Protein AF-A0A1G3LZS7-F1 (afdb_monomer_lite)

Radius of gyration: 13.91 Å; chains: 1; bounding box: 32×26×42 Å

Foldseek 3Di:
DVCVQAPQWFKKFKWFDDPNDIDTAIWTWGPPDPFKIKTFHPFFDRDDAQGKMKIKGWNCGPDPDDDPPDWIKIKIWIWGFHADDRGITMITTDDMDIDTDDDDD

pLDDT: mean 90.51, std 8.55, range [61.12, 98.19]

Sequence (105 aa):
MLSNFIPRHTYAIVSGYENEEIVSIVAGAFLFEPYKIVLYYPKVNPFKENQKITLHLDNRTGMETYDRDLKVYRASVKATIEENSLEKSIIKLEEYELVYIQMRL

Structure (mmCIF, N/CA/C/O backbone):
data_AF-A0A1G3LZS7-F1
#
_entry.id   AF-A0A1G3LZS7-F1
#
loop_
_atom_site.group_PDB
_atom_site.id
_atom_site.type_symbol
_atom_site.label_atom_id
_atom_site.label_alt_id
_atom_site.label_comp_id
_atom_site.label_asym_id
_atom_site.label_entity_id
_atom_site.label_seq_id
_atom_site.pdbx_PDB_ins_code
_atom_site.Cartn_x
_atom_site.Cartn_y
_atom_site.Cartn_z
_atom_site.occupancy
_atom_site.B_iso_or_equiv
_atom_site.auth_seq_id
_atom_site.auth_comp_id
_atom_site.auth_asym_id
_atom_site.auth_atom_id
_atom_site.pdbx_PDB_model_num
ATOM 1 N N . MET A 1 1 ? 12.230 -8.129 -1.333 1.00 83.31 1 MET A N 1
ATOM 2 C CA . MET A 1 1 ? 11.432 -7.058 -0.690 1.00 83.31 1 MET A CA 1
ATOM 3 C C . MET A 1 1 ? 10.588 -6.383 -1.761 1.00 83.31 1 MET A C 1
ATOM 5 O O . MET A 1 1 ? 11.002 -6.416 -2.915 1.00 83.31 1 MET A O 1
ATOM 9 N N . LEU A 1 2 ? 9.437 -5.794 -1.417 1.00 89.31 2 LEU A N 1
ATOM 10 C CA . LEU A 1 2 ? 8.531 -5.146 -2.383 1.00 89.31 2 LEU 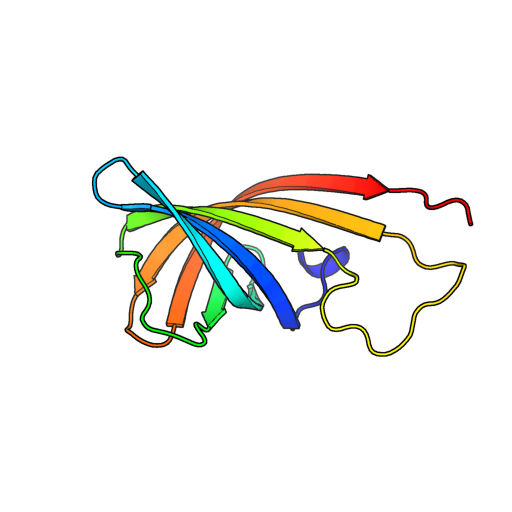A CA 1
ATOM 11 C C . LEU A 1 2 ? 9.245 -4.083 -3.245 1.00 89.31 2 LEU A C 1
ATOM 13 O O . LEU A 1 2 ? 9.014 -3.995 -4.449 1.00 89.31 2 LEU A O 1
ATOM 17 N N . SER A 1 3 ? 10.212 -3.379 -2.650 1.00 90.19 3 SER A N 1
ATOM 18 C CA . SER A 1 3 ? 11.084 -2.392 -3.303 1.00 90.19 3 SER A CA 1
ATOM 19 C C . SER A 1 3 ? 11.984 -2.942 -4.420 1.00 90.19 3 SER A C 1
ATOM 21 O O . SER A 1 3 ? 12.647 -2.169 -5.102 1.00 90.19 3 SER A O 1
ATOM 23 N N . ASN A 1 4 ? 12.067 -4.267 -4.590 1.00 91.38 4 ASN A N 1
ATOM 24 C CA . ASN A 1 4 ? 12.794 -4.885 -5.704 1.00 91.38 4 ASN A CA 1
ATOM 25 C C . ASN A 1 4 ? 11.982 -4.854 -7.007 1.00 91.38 4 ASN A C 1
ATOM 27 O O . ASN A 1 4 ? 12.543 -5.061 -8.079 1.00 91.38 4 ASN A O 1
ATOM 31 N N . PHE A 1 5 ? 10.667 -4.649 -6.904 1.00 91.31 5 PHE A N 1
ATOM 32 C CA . PHE A 1 5 ? 9.732 -4.699 -8.027 1.00 91.31 5 PHE A CA 1
ATOM 33 C C . PHE A 1 5 ? 8.990 -3.379 -8.209 1.00 91.31 5 PHE A C 1
ATOM 35 O O . PHE A 1 5 ? 8.705 -2.993 -9.338 1.00 91.31 5 PHE A O 1
ATOM 42 N N . ILE A 1 6 ? 8.699 -2.690 -7.104 1.00 92.88 6 ILE A N 1
ATOM 43 C CA . ILE A 1 6 ? 8.029 -1.393 -7.077 1.00 92.88 6 ILE A CA 1
ATOM 44 C C . ILE A 1 6 ? 9.053 -0.306 -6.702 1.00 92.88 6 ILE A C 1
ATOM 46 O O . ILE A 1 6 ? 9.797 -0.498 -5.736 1.00 92.88 6 ILE A O 1
ATOM 50 N N . PRO A 1 7 ? 9.108 0.832 -7.420 1.00 91.31 7 PRO A N 1
ATOM 51 C CA . PRO A 1 7 ? 9.971 1.954 -7.069 1.00 91.31 7 PRO A CA 1
ATOM 52 C C . PRO A 1 7 ? 9.724 2.451 -5.643 1.00 91.31 7 PRO A C 1
ATOM 54 O O . PRO A 1 7 ? 8.597 2.434 -5.150 1.00 91.31 7 PRO A O 1
ATOM 57 N N . ARG A 1 8 ? 10.782 2.934 -4.978 1.00 92.75 8 ARG A N 1
ATOM 58 C CA . ARG A 1 8 ? 10.668 3.422 -3.595 1.00 92.75 8 ARG A CA 1
ATOM 59 C C . ARG A 1 8 ? 9.704 4.591 -3.464 1.00 92.75 8 ARG A C 1
ATOM 61 O O . ARG A 1 8 ? 8.964 4.629 -2.493 1.00 92.75 8 ARG A O 1
ATOM 68 N N . HIS A 1 9 ? 9.725 5.510 -4.423 1.00 93.12 9 HIS A N 1
ATOM 69 C CA . HIS A 1 9 ? 8.750 6.586 -4.548 1.00 93.12 9 HIS A CA 1
ATOM 70 C C . HIS A 1 9 ? 7.806 6.235 -5.689 1.00 93.12 9 HIS A C 1
ATOM 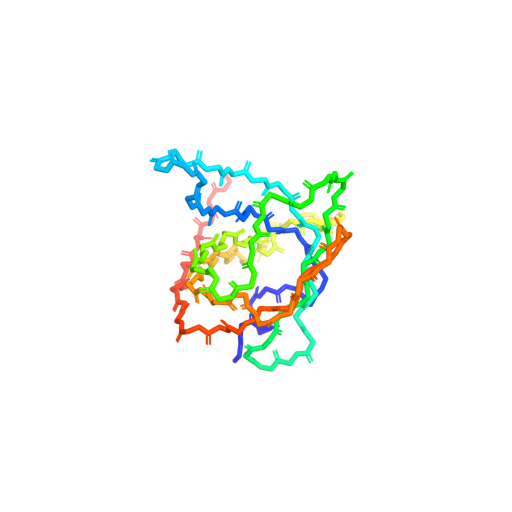72 O O . HIS A 1 9 ? 8.252 6.030 -6.817 1.00 93.12 9 HIS A O 1
ATOM 78 N N . THR A 1 10 ? 6.519 6.132 -5.396 1.00 93.44 10 THR A N 1
ATOM 79 C CA . THR A 1 10 ? 5.498 5.798 -6.390 1.00 93.44 10 THR A CA 1
ATOM 80 C C . THR A 1 10 ? 4.141 6.348 -5.951 1.00 93.44 10 THR A C 1
ATOM 82 O O . THR A 1 10 ? 4.049 7.085 -4.970 1.00 93.44 10 THR A O 1
ATOM 85 N N . TYR A 1 11 ? 3.084 5.987 -6.667 1.00 94.88 11 TYR A N 1
ATOM 86 C CA . TYR A 1 11 ? 1.710 6.250 -6.267 1.00 94.88 11 TYR A CA 1
ATOM 87 C C . TYR A 1 11 ? 0.988 4.933 -5.994 1.00 94.88 11 TYR A C 1
ATOM 89 O O . TYR A 1 11 ? 1.264 3.912 -6.624 1.00 94.88 11 TYR A O 1
ATOM 97 N N . ALA A 1 12 ? 0.053 4.973 -5.054 1.00 95.50 12 ALA A N 1
ATOM 98 C CA . ALA A 1 12 ? -0.780 3.850 -4.669 1.00 95.50 12 ALA A CA 1
ATOM 99 C C . ALA A 1 12 ? -2.256 4.211 -4.820 1.00 95.50 12 ALA A C 1
ATOM 101 O O . ALA A 1 12 ? -2.662 5.326 -4.487 1.00 95.50 12 ALA A O 1
ATOM 102 N N . ILE A 1 13 ? -3.064 3.242 -5.248 1.00 95.88 13 ILE A N 1
ATOM 103 C CA . ILE A 1 13 ? -4.500 3.266 -4.961 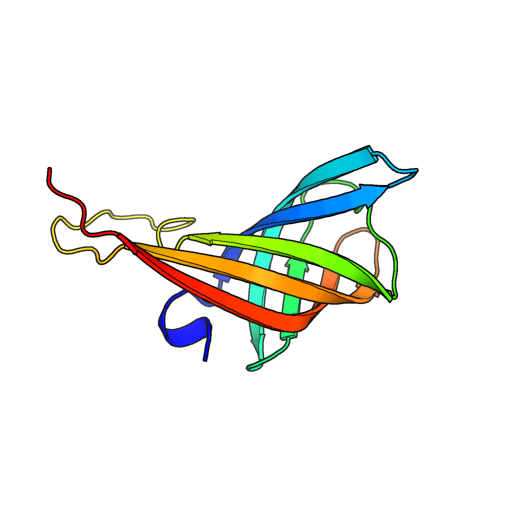1.00 95.88 13 ILE A CA 1
ATOM 104 C C . ILE A 1 13 ? -4.689 2.603 -3.605 1.00 95.88 13 ILE A C 1
ATOM 106 O O . ILE A 1 13 ? -4.409 1.415 -3.459 1.00 95.88 13 ILE A O 1
ATOM 110 N N . VAL A 1 14 ? -5.142 3.368 -2.622 1.00 96.94 14 VAL A N 1
ATOM 111 C CA . VAL A 1 14 ? -5.373 2.911 -1.253 1.00 96.94 14 VAL A CA 1
ATOM 112 C C . VAL A 1 14 ? -6.868 2.759 -1.060 1.00 96.94 14 VAL A C 1
ATOM 114 O O . VAL A 1 14 ? -7.610 3.703 -1.315 1.00 96.94 14 VAL A O 1
ATOM 117 N N . SER A 1 15 ? -7.306 1.579 -0.637 1.00 97.06 15 SER A N 1
ATOM 118 C CA . SER A 1 15 ? -8.718 1.292 -0.388 1.00 97.06 15 SER A CA 1
ATOM 119 C C . SER A 1 15 ? -8.929 0.739 1.012 1.00 97.06 15 SER A C 1
ATOM 121 O O . SER A 1 15 ? -8.099 -0.011 1.525 1.00 97.06 15 SER A O 1
ATOM 123 N N . GLY A 1 16 ? -10.054 1.091 1.616 1.00 96.00 16 GLY A N 1
ATOM 124 C CA . GLY A 1 16 ? -10.473 0.614 2.927 1.00 96.00 16 GLY A CA 1
ATOM 125 C C . GLY A 1 16 ? -11.967 0.839 3.118 1.00 96.00 16 GLY A C 1
ATOM 126 O O . GLY A 1 16 ? -12.634 1.375 2.236 1.00 96.00 16 GLY A O 1
ATOM 127 N N . TYR A 1 17 ? -12.488 0.423 4.268 1.00 93.88 17 TYR A N 1
ATOM 128 C CA . TYR A 1 17 ? -13.890 0.645 4.617 1.00 93.88 17 TYR A CA 1
ATOM 129 C C . TYR A 1 17 ? -14.070 1.874 5.506 1.00 93.88 17 TYR A C 1
ATOM 131 O O . TYR A 1 17 ? -13.415 1.985 6.540 1.00 93.88 17 TYR A O 1
ATOM 139 N N . GLU A 1 18 ? -15.006 2.745 5.160 1.00 90.19 18 GLU A N 1
ATOM 140 C CA . GLU A 1 18 ? -15.495 3.826 6.012 1.00 90.19 18 GLU A CA 1
ATOM 141 C C . GLU A 1 18 ? -17.019 3.716 6.093 1.00 90.19 18 GLU A C 1
ATOM 143 O O . GLU A 1 18 ? -17.689 3.720 5.070 1.00 90.19 18 GLU A O 1
ATOM 148 N N . ASN A 1 19 ? -17.575 3.570 7.303 1.00 89.25 19 ASN A N 1
ATOM 149 C CA . ASN A 1 19 ? -19.021 3.392 7.519 1.00 89.25 19 ASN A CA 1
ATOM 150 C C . ASN A 1 19 ? -19.653 2.303 6.623 1.00 89.25 19 ASN A C 1
ATOM 152 O O . ASN A 1 19 ? -20.703 2.519 6.034 1.00 89.25 19 ASN A O 1
ATOM 156 N N . GLU A 1 20 ? -18.993 1.142 6.519 1.00 89.12 20 GLU A N 1
ATOM 157 C CA . GLU A 1 20 ? -19.392 -0.003 5.672 1.00 89.12 20 GLU A CA 1
ATOM 158 C C . GLU A 1 20 ? -19.308 0.231 4.152 1.00 89.12 20 GLU A C 1
ATOM 160 O O . GLU A 1 20 ? -19.492 -0.705 3.376 1.00 89.12 20 GLU A O 1
ATOM 165 N N . GLU A 1 21 ? -18.924 1.427 3.711 1.00 93.44 21 GLU A N 1
ATOM 166 C CA . GLU A 1 21 ? -18.677 1.737 2.306 1.00 93.44 21 GLU A CA 1
ATOM 167 C C . GLU A 1 21 ? -17.195 1.585 1.958 1.00 93.44 21 GLU A C 1
ATOM 169 O O . GLU A 1 21 ? -16.306 1.848 2.770 1.00 93.44 21 GLU A O 1
ATOM 174 N N . ILE A 1 22 ? -16.913 1.160 0.725 1.00 93.88 22 ILE A N 1
ATOM 175 C CA . ILE A 1 22 ? -15.542 1.113 0.216 1.00 93.88 22 ILE A CA 1
ATOM 176 C C . ILE A 1 22 ? -15.141 2.519 -0.218 1.00 93.88 22 ILE A C 1
ATOM 178 O O . ILE A 1 22 ? -15.734 3.092 -1.132 1.00 93.88 22 ILE A O 1
ATOM 182 N N . VAL A 1 23 ? -14.076 3.034 0.387 1.00 94.25 23 VAL A N 1
ATOM 183 C CA . VAL A 1 23 ? -13.437 4.289 -0.003 1.00 94.25 23 VAL A CA 1
ATOM 184 C C . VAL A 1 23 ? -12.087 3.976 -0.631 1.00 94.25 23 VAL A C 1
ATOM 186 O O . VAL A 1 23 ? -11.270 3.269 -0.039 1.00 94.25 23 VAL A O 1
ATOM 189 N N . SER A 1 24 ? -11.844 4.533 -1.819 1.00 94.75 24 SER A N 1
ATOM 190 C CA . SER A 1 24 ? -10.583 4.403 -2.553 1.00 94.75 24 SER A CA 1
ATOM 191 C C . SER A 1 24 ? -10.016 5.774 -2.902 1.00 94.75 24 SER A C 1
ATOM 193 O O . SER A 1 24 ? -10.715 6.619 -3.461 1.00 94.75 24 SER A O 1
ATOM 195 N N . ILE A 1 25 ? -8.733 5.986 -2.618 1.00 93.81 25 ILE A N 1
ATOM 196 C CA . ILE A 1 25 ? -8.028 7.240 -2.900 1.00 93.81 25 ILE A CA 1
ATOM 197 C C . ILE A 1 25 ? -6.658 6.987 -3.524 1.00 93.81 25 ILE A C 1
ATOM 199 O O . ILE A 1 25 ? -6.058 5.929 -3.350 1.00 93.81 25 ILE A O 1
ATOM 203 N N . VAL A 1 26 ? -6.142 7.989 -4.234 1.00 94.25 26 VAL A N 1
ATOM 204 C CA . VAL A 1 26 ? -4.752 7.999 -4.702 1.00 94.25 26 VAL A CA 1
ATOM 205 C C . VAL A 1 26 ? -3.876 8.625 -3.620 1.00 94.25 26 VAL A C 1
ATOM 207 O O . VAL A 1 26 ? -4.182 9.716 -3.141 1.00 94.25 26 VAL A O 1
ATOM 210 N N . ALA A 1 27 ? -2.775 7.966 -3.271 1.00 95.50 27 ALA A N 1
ATOM 211 C CA . ALA A 1 27 ? -1.767 8.481 -2.351 1.00 95.50 27 ALA A CA 1
ATOM 212 C C . ALA A 1 27 ? -0.370 8.386 -2.974 1.00 95.50 27 ALA A C 1
ATOM 214 O O . ALA A 1 27 ? -0.077 7.458 -3.729 1.00 95.50 27 ALA A O 1
ATOM 215 N N . GLY A 1 28 ? 0.513 9.325 -2.642 1.00 95.88 28 GLY A N 1
ATOM 216 C CA . GLY A 1 28 ? 1.948 9.111 -2.815 1.00 95.88 28 GLY A CA 1
ATOM 217 C C . GLY A 1 28 ? 2.411 8.029 -1.842 1.00 95.88 28 GLY A C 1
ATOM 218 O O . GLY A 1 28 ? 1.971 8.007 -0.697 1.00 95.88 28 GLY A O 1
ATOM 219 N N . ALA A 1 29 ? 3.281 7.127 -2.276 1.00 95.88 29 ALA A N 1
ATOM 220 C CA . ALA A 1 29 ? 3.786 6.032 -1.462 1.00 95.88 29 ALA A CA 1
ATOM 221 C C . ALA A 1 29 ? 5.314 6.061 -1.414 1.00 95.88 29 ALA A C 1
ATOM 223 O O . ALA A 1 29 ? 5.979 6.172 -2.448 1.00 95.88 29 ALA A O 1
ATOM 224 N N . PHE A 1 30 ? 5.859 5.935 -0.205 1.00 96.25 30 PHE A N 1
ATOM 225 C CA . PHE A 1 30 ? 7.289 5.818 0.042 1.00 96.25 30 PHE A CA 1
ATOM 226 C C . PHE A 1 30 ? 7.615 4.511 0.772 1.00 96.25 30 PHE A C 1
ATOM 228 O O . PHE A 1 30 ? 7.316 4.347 1.957 1.00 96.25 30 PHE A O 1
ATOM 235 N N . LEU A 1 31 ? 8.231 3.572 0.051 1.00 94.19 31 LEU A N 1
ATOM 236 C CA . LEU A 1 31 ? 8.697 2.281 0.559 1.00 94.19 31 LEU A CA 1
ATOM 237 C C . LEU A 1 31 ? 10.085 2.479 1.189 1.00 94.19 31 LEU A C 1
ATOM 239 O O . LEU A 1 31 ? 11.109 2.333 0.515 1.00 94.19 31 LEU A O 1
ATOM 243 N N . PHE A 1 32 ? 10.116 2.859 2.467 1.00 88.62 32 PHE A N 1
ATOM 244 C CA . PHE A 1 32 ? 11.356 3.202 3.177 1.00 88.62 32 PHE A CA 1
ATOM 245 C C . PHE A 1 32 ? 11.957 2.028 3.957 1.00 88.62 32 PHE A C 1
ATOM 247 O O . PHE A 1 32 ? 13.177 1.927 4.077 1.00 88.62 32 PHE A O 1
ATOM 254 N N . GLU A 1 33 ? 11.108 1.116 4.431 1.00 90.06 33 GLU A N 1
ATOM 255 C CA . GLU A 1 33 ? 11.487 -0.087 5.168 1.00 90.06 33 GLU A CA 1
ATOM 256 C C . GLU A 1 33 ? 10.863 -1.337 4.526 1.00 90.06 33 GLU A C 1
ATOM 258 O O . GLU A 1 33 ? 9.867 -1.235 3.807 1.00 90.06 33 GLU A O 1
ATOM 263 N N . PRO A 1 34 ? 11.399 -2.545 4.788 1.00 88.44 34 PRO A N 1
ATOM 264 C CA . PRO A 1 34 ? 10.922 -3.775 4.148 1.00 88.44 34 PRO A CA 1
ATOM 265 C C . PRO A 1 34 ? 9.424 -4.054 4.335 1.00 88.44 34 PRO A C 1
ATOM 267 O O . PRO A 1 34 ? 8.803 -4.636 3.446 1.00 88.44 34 PRO A O 1
ATOM 270 N N . TYR A 1 35 ? 8.868 -3.642 5.479 1.00 91.94 35 TYR A N 1
ATOM 271 C CA . TYR A 1 35 ? 7.480 -3.891 5.876 1.00 91.94 35 TYR A CA 1
ATOM 272 C C . TYR A 1 35 ? 6.727 -2.620 6.267 1.00 91.94 35 TYR A C 1
ATOM 274 O O . TYR A 1 35 ? 5.629 -2.728 6.809 1.00 91.94 35 TYR A O 1
ATOM 282 N N . LYS A 1 36 ? 7.287 -1.433 5.999 1.00 95.69 36 LYS A N 1
ATOM 283 C CA . LYS A 1 36 ? 6.596 -0.167 6.245 1.00 95.69 36 LYS A CA 1
ATOM 284 C C . LYS A 1 36 ? 6.569 0.714 5.012 1.00 95.69 36 LYS A C 1
ATOM 286 O O . LYS A 1 36 ? 7.557 0.841 4.288 1.00 95.69 36 LYS A O 1
ATOM 291 N N . ILE A 1 37 ? 5.423 1.349 4.807 1.00 97.00 37 ILE A N 1
ATOM 292 C CA . ILE A 1 37 ? 5.215 2.341 3.756 1.00 97.00 37 ILE A CA 1
ATOM 293 C C . ILE A 1 37 ? 4.686 3.611 4.407 1.00 97.00 37 ILE A C 1
ATOM 295 O O . ILE A 1 37 ? 3.820 3.554 5.280 1.00 97.00 37 ILE A O 1
ATOM 299 N N . VAL A 1 38 ? 5.199 4.758 3.969 1.00 97.44 38 VAL A N 1
ATOM 300 C CA . VAL A 1 38 ? 4.563 6.047 4.248 1.00 97.44 38 VAL A CA 1
ATOM 301 C C . VAL A 1 38 ? 3.626 6.376 3.096 1.00 97.44 38 VAL A C 1
ATOM 303 O O . VAL A 1 38 ? 4.046 6.380 1.938 1.00 97.44 38 VAL A O 1
ATOM 306 N N . LEU A 1 39 ? 2.367 6.642 3.417 1.00 97.19 39 LEU A N 1
ATOM 307 C CA . LEU A 1 39 ? 1.369 7.159 2.492 1.00 97.19 39 LEU A CA 1
ATOM 308 C C . LEU A 1 39 ? 1.239 8.665 2.681 1.00 97.19 39 LEU A C 1
ATOM 310 O O . LEU A 1 39 ? 1.138 9.125 3.812 1.00 97.19 39 LEU A O 1
ATOM 314 N N . TYR A 1 40 ? 1.224 9.411 1.582 1.00 96.38 40 TYR A N 1
ATOM 315 C CA . TYR A 1 40 ? 1.021 10.856 1.536 1.00 96.38 40 TYR A CA 1
ATOM 316 C C . TYR A 1 40 ? -0.262 11.153 0.775 1.00 96.38 40 TYR A C 1
ATOM 318 O O . TYR A 1 40 ? -0.404 10.764 -0.389 1.00 96.38 40 TYR A O 1
ATOM 326 N N . TYR A 1 41 ? -1.191 11.852 1.411 1.00 93.56 41 TYR A N 1
ATOM 327 C CA . TYR A 1 41 ? -2.509 12.086 0.841 1.00 93.56 41 TYR A CA 1
ATOM 328 C C . TYR A 1 41 ? -2.593 13.482 0.221 1.00 93.56 41 TYR A C 1
ATOM 330 O O . TYR A 1 41 ? -2.275 14.469 0.881 1.00 93.56 41 TYR A O 1
ATOM 338 N N . PRO A 1 42 ? -3.051 13.606 -1.037 1.00 84.00 42 PRO A N 1
ATOM 339 C CA . PRO A 1 42 ? -3.255 14.909 -1.671 1.00 84.00 42 PRO A CA 1
ATOM 340 C C . PRO A 1 42 ? -4.492 15.650 -1.128 1.00 84.00 42 PRO A C 1
ATOM 342 O O . PRO A 1 42 ? -4.711 16.814 -1.456 1.00 84.00 42 PRO A O 1
ATOM 345 N N . LYS A 1 43 ? -5.335 14.965 -0.346 1.00 80.62 43 LYS A N 1
ATOM 346 C CA . LYS A 1 43 ? -6.548 15.469 0.312 1.00 80.62 43 LYS A CA 1
ATOM 347 C C . LYS A 1 43 ? -6.618 14.904 1.733 1.00 80.62 43 LYS A C 1
ATOM 349 O O . LYS A 1 43 ? -5.752 14.126 2.119 1.00 80.62 43 LYS A O 1
ATOM 354 N N . VAL A 1 44 ? -7.663 15.267 2.481 1.00 79.88 44 VAL A N 1
ATOM 355 C CA . VAL A 1 44 ? -7.926 14.716 3.818 1.00 79.88 44 VAL A CA 1
ATOM 356 C C . VAL A 1 44 ? -7.923 13.189 3.769 1.00 79.88 44 VAL A C 1
ATOM 358 O O . VAL A 1 44 ? -8.626 12.580 2.963 1.00 79.88 44 VAL A O 1
ATOM 361 N N . ASN A 1 45 ? -7.115 12.601 4.642 1.00 86.50 45 ASN A N 1
ATOM 362 C CA . ASN A 1 45 ? -7.038 11.172 4.878 1.00 86.50 45 ASN A CA 1
ATOM 363 C C . ASN A 1 45 ? -8.351 10.630 5.493 1.00 86.50 45 ASN A C 1
ATOM 365 O O . ASN A 1 45 ? -8.701 11.054 6.597 1.00 86.50 45 ASN A O 1
ATOM 369 N N . PRO A 1 46 ? -9.067 9.704 4.826 1.00 88.06 46 PRO A N 1
ATOM 370 C CA . PRO A 1 46 ? -10.311 9.121 5.335 1.00 88.06 46 PRO A CA 1
ATOM 371 C C . PRO A 1 46 ? -10.078 7.946 6.299 1.00 88.06 46 PRO A C 1
ATOM 373 O O . PRO A 1 46 ? -11.017 7.434 6.906 1.00 88.06 46 PRO A O 1
ATOM 376 N N . PHE A 1 47 ? -8.838 7.474 6.433 1.00 93.31 47 PHE A N 1
ATOM 377 C CA . PHE A 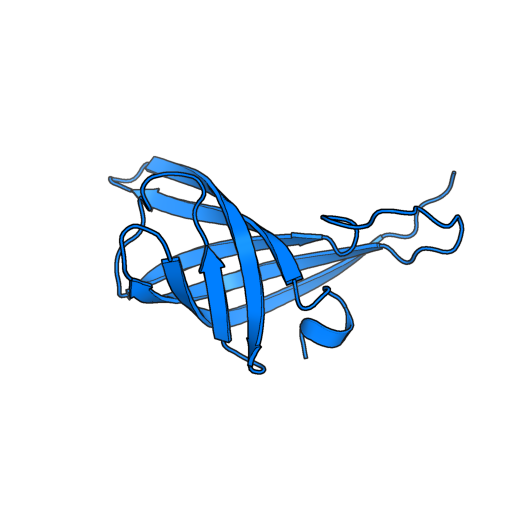1 47 ? -8.533 6.266 7.186 1.00 93.31 47 PHE A CA 1
ATOM 378 C C . PHE A 1 47 ? -8.131 6.563 8.635 1.00 93.31 47 PHE A C 1
ATOM 380 O O . PHE A 1 47 ? -7.788 7.692 8.991 1.00 93.31 47 PHE A O 1
ATOM 387 N N . LYS A 1 48 ? -8.175 5.537 9.490 1.00 94.69 48 LYS A N 1
ATOM 388 C CA . LYS A 1 48 ? -7.920 5.615 10.938 1.00 94.69 48 LYS A CA 1
ATOM 389 C C . LYS A 1 48 ? -6.819 4.649 11.367 1.00 94.69 48 LYS A C 1
ATOM 391 O O . LYS A 1 48 ? -6.552 3.654 10.699 1.00 94.69 48 LYS A O 1
ATOM 396 N N . GLU A 1 49 ? -6.199 4.913 12.514 1.00 95.81 49 GLU A N 1
ATOM 397 C CA . GLU A 1 49 ? -5.248 3.971 13.121 1.00 95.81 49 GLU A CA 1
ATOM 398 C C . GLU A 1 49 ? -5.891 2.600 13.361 1.00 95.81 49 GLU A C 1
ATOM 400 O O . GLU A 1 49 ? -7.082 2.497 13.660 1.00 95.81 49 GLU A O 1
ATOM 405 N N . ASN A 1 50 ? -5.088 1.542 13.230 1.00 96.62 50 ASN A N 1
ATOM 406 C CA . ASN A 1 50 ? -5.486 0.133 13.309 1.00 96.62 50 ASN A CA 1
ATOM 407 C C . ASN A 1 50 ? -6.473 -0.333 12.224 1.00 96.62 50 ASN A C 1
ATOM 409 O O . ASN A 1 50 ? -6.927 -1.479 12.249 1.00 96.62 50 ASN A O 1
ATOM 413 N N . GLN A 1 51 ? -6.802 0.517 11.251 1.00 96.12 51 GLN A N 1
ATOM 414 C CA . GLN A 1 51 ? -7.647 0.132 10.132 1.00 96.12 51 GLN A CA 1
ATOM 415 C C . GLN A 1 51 ? -6.878 -0.746 9.143 1.00 96.12 51 GLN A C 1
ATOM 417 O O . GLN A 1 51 ? -5.738 -0.449 8.774 1.00 96.12 51 GLN A O 1
ATOM 422 N N . LYS A 1 52 ? -7.543 -1.804 8.668 1.00 97.50 52 LYS A N 1
ATOM 423 C CA . LYS A 1 52 ? -7.063 -2.620 7.552 1.00 97.50 52 LYS A CA 1
ATOM 424 C C . LYS A 1 52 ? -7.361 -1.941 6.226 1.00 97.50 52 LYS A C 1
ATOM 426 O O . LYS A 1 52 ? -8.487 -1.508 5.980 1.00 97.50 52 LYS A O 1
ATOM 431 N N . ILE A 1 53 ? -6.355 -1.912 5.369 1.00 97.75 53 ILE A N 1
ATOM 432 C CA . ILE A 1 53 ? -6.410 -1.311 4.042 1.00 97.75 53 ILE A CA 1
ATOM 433 C C . ILE A 1 53 ? -5.768 -2.239 3.010 1.00 97.75 53 ILE A C 1
ATOM 435 O O . ILE A 1 53 ? -4.969 -3.124 3.333 1.00 97.75 53 ILE A O 1
ATOM 439 N N . THR A 1 54 ? -6.092 -1.997 1.747 1.00 97.94 54 THR A N 1
ATOM 440 C CA . THR A 1 54 ? -5.431 -2.612 0.599 1.00 97.94 54 THR A CA 1
ATOM 441 C C . THR A 1 54 ? -4.783 -1.551 -0.271 1.00 97.94 54 THR A C 1
ATOM 443 O O . THR A 1 54 ? -5.384 -0.506 -0.521 1.00 97.94 54 THR A O 1
ATOM 446 N N . LEU A 1 55 ? -3.579 -1.826 -0.766 1.00 97.44 55 LEU A N 1
ATOM 447 C CA . LEU A 1 55 ? -2.881 -0.962 -1.708 1.00 97.44 55 LEU A CA 1
ATOM 448 C C . LEU A 1 55 ? -2.713 -1.681 -3.036 1.00 97.44 55 LEU A C 1
ATOM 450 O O . LEU A 1 55 ? -2.281 -2.832 -3.070 1.00 97.44 55 LEU A O 1
ATOM 454 N N . HIS A 1 56 ? -2.961 -0.963 -4.123 1.00 96.94 56 HIS A N 1
ATOM 455 C CA . HIS A 1 56 ? -2.526 -1.362 -5.453 1.00 96.94 56 HIS A CA 1
ATOM 456 C C . HIS A 1 56 ? -1.382 -0.461 -5.910 1.00 96.94 56 HIS A C 1
ATOM 458 O O . HIS A 1 56 ? -1.514 0.764 -5.931 1.00 96.94 56 HIS A O 1
ATOM 464 N N . LEU A 1 57 ? -0.266 -1.089 -6.271 1.00 95.50 57 LEU A N 1
ATOM 465 C CA . LEU A 1 57 ? 0.964 -0.458 -6.742 1.00 95.50 57 LEU A CA 1
ATOM 466 C C . LEU A 1 57 ? 1.292 -0.988 -8.142 1.00 95.50 57 LEU A C 1
ATOM 468 O O . LEU A 1 57 ? 1.102 -2.172 -8.420 1.00 95.50 57 LEU A O 1
ATOM 472 N N . ASP A 1 58 ? 1.820 -0.136 -9.015 1.00 92.81 58 ASP A N 1
ATOM 473 C CA . ASP A 1 58 ? 2.292 -0.504 -10.357 1.00 92.81 58 ASP A CA 1
ATOM 474 C C . ASP A 1 58 ? 3.630 0.200 -10.598 1.00 92.81 58 ASP A C 1
ATOM 476 O O . ASP A 1 58 ? 3.744 1.409 -10.379 1.00 92.81 58 ASP A O 1
ATOM 480 N N . ASN A 1 59 ? 4.649 -0.549 -11.024 1.00 89.94 59 ASN A N 1
ATOM 481 C CA . ASN A 1 59 ? 6.009 -0.031 -11.186 1.00 89.94 59 ASN A CA 1
ATOM 482 C C . ASN A 1 59 ? 6.177 0.983 -12.327 1.00 89.94 59 ASN A C 1
ATOM 484 O O . ASN A 1 59 ? 7.253 1.559 -12.455 1.00 89.94 59 ASN A O 1
ATOM 488 N N . ARG A 1 60 ? 5.130 1.221 -13.123 1.00 86.94 60 ARG A N 1
ATOM 489 C CA . ARG A 1 60 ? 5.069 2.285 -14.134 1.00 86.94 60 ARG A CA 1
ATOM 490 C C . ARG A 1 60 ? 4.609 3.621 -13.561 1.00 86.94 60 ARG A C 1
ATOM 492 O O . ARG A 1 60 ? 4.787 4.662 -14.189 1.00 86.94 60 ARG A O 1
ATOM 499 N N . THR A 1 61 ? 3.980 3.610 -12.389 1.00 80.44 61 THR A N 1
ATOM 500 C CA . THR A 1 61 ? 3.366 4.815 -11.830 1.00 80.44 61 THR A CA 1
ATOM 501 C C . THR A 1 61 ? 4.452 5.759 -11.328 1.00 80.44 61 THR A C 1
ATOM 503 O O . THR A 1 61 ? 5.185 5.426 -10.396 1.00 80.44 61 THR A O 1
ATOM 506 N N . GLY A 1 62 ? 4.547 6.935 -11.956 1.00 67.56 62 GLY A N 1
ATOM 507 C CA . GLY A 1 62 ? 5.599 7.921 -11.691 1.00 67.56 62 GLY A CA 1
ATOM 508 C C . GLY A 1 62 ? 6.860 7.769 -12.552 1.00 67.56 62 GLY A C 1
ATOM 509 O O . GLY A 1 62 ? 7.835 8.465 -12.295 1.00 67.56 62 GLY A O 1
ATOM 510 N N . MET A 1 63 ? 6.867 6.887 -13.560 1.00 74.19 63 MET A N 1
ATOM 511 C CA . MET A 1 63 ? 7.967 6.818 -14.529 1.00 74.19 63 MET A CA 1
ATOM 512 C C . MET A 1 63 ? 7.842 7.905 -15.603 1.00 74.19 63 MET A C 1
ATOM 514 O O . MET A 1 63 ? 6.769 8.106 -16.170 1.00 74.19 63 MET A O 1
ATOM 518 N N . GLU A 1 64 ? 8.959 8.563 -15.918 1.00 69.62 64 GLU A N 1
ATOM 519 C CA . GLU A 1 64 ? 9.036 9.596 -16.965 1.00 69.62 64 GLU A CA 1
ATOM 520 C C . GLU A 1 64 ? 9.212 9.012 -18.375 1.00 69.62 64 GLU A C 1
ATOM 522 O O . GLU A 1 64 ? 8.846 9.645 -19.363 1.00 69.62 64 GLU A O 1
ATOM 527 N N . THR A 1 65 ? 9.762 7.799 -18.487 1.00 68.88 65 THR A N 1
ATOM 528 C CA . THR A 1 65 ? 10.044 7.143 -19.770 1.00 68.88 65 THR A CA 1
ATOM 529 C C . THR A 1 65 ? 9.537 5.704 -19.779 1.00 68.88 65 THR A C 1
ATOM 531 O O . THR A 1 65 ? 9.649 4.978 -18.791 1.00 68.88 65 THR A O 1
ATOM 534 N N . TYR A 1 66 ? 8.964 5.297 -20.912 1.00 70.56 66 TYR A N 1
ATOM 535 C CA . TYR A 1 66 ? 8.490 3.938 -21.154 1.00 70.56 66 TYR A CA 1
ATOM 536 C C . TYR A 1 66 ? 9.409 3.277 -22.179 1.00 70.56 66 TYR A C 1
ATOM 538 O O . TYR A 1 66 ? 9.464 3.704 -23.331 1.00 70.56 66 TYR A O 1
ATOM 546 N N . ASP A 1 67 ? 10.130 2.245 -21.750 1.00 70.12 67 ASP A N 1
ATOM 547 C CA . ASP A 1 67 ? 10.928 1.391 -22.629 1.00 70.12 67 ASP A CA 1
ATOM 548 C C . ASP A 1 67 ? 10.078 0.203 -23.111 1.00 70.12 67 ASP A C 1
ATOM 550 O O . ASP A 1 67 ? 9.242 -0.324 -22.373 1.00 70.12 67 ASP A O 1
ATOM 554 N N . ARG A 1 68 ? 10.307 -0.243 -24.348 1.00 71.62 68 ARG A N 1
ATOM 555 C CA . ARG A 1 68 ? 9.704 -1.453 -24.916 1.00 71.62 68 ARG A CA 1
ATOM 556 C C . ARG A 1 68 ? 10.045 -2.701 -24.100 1.00 71.62 68 ARG A C 1
ATOM 558 O O . ARG A 1 68 ? 9.240 -3.628 -24.056 1.00 71.62 68 ARG A O 1
ATOM 565 N N . ASP A 1 69 ? 11.192 -2.704 -23.427 1.00 75.75 69 ASP A N 1
ATOM 566 C CA . ASP A 1 69 ? 11.648 -3.829 -22.607 1.00 75.75 69 ASP A CA 1
ATOM 567 C C . ASP A 1 69 ? 11.201 -3.726 -21.131 1.00 75.75 69 ASP A C 1
ATOM 569 O O . ASP A 1 69 ? 11.600 -4.535 -20.284 1.00 75.75 69 ASP A O 1
ATOM 573 N N . LEU A 1 70 ? 10.339 -2.752 -20.798 1.00 77.94 70 LEU A N 1
ATOM 574 C CA . LEU A 1 70 ? 9.860 -2.539 -19.435 1.00 77.94 70 LEU A CA 1
ATOM 575 C C . LEU A 1 70 ? 9.042 -3.737 -18.932 1.00 77.94 70 LEU A C 1
ATOM 577 O O . LEU A 1 70 ? 7.938 -4.032 -19.395 1.00 77.94 70 LEU A O 1
ATOM 581 N N . LYS A 1 71 ? 9.567 -4.400 -17.901 1.00 85.19 71 LYS A N 1
ATOM 582 C CA . LYS A 1 71 ? 8.847 -5.438 -17.161 1.00 85.19 71 LYS A CA 1
ATOM 583 C C . LYS A 1 71 ? 7.832 -4.789 -16.232 1.00 85.19 71 LYS A C 1
ATOM 585 O O . LYS A 1 71 ? 8.222 -4.094 -15.297 1.00 85.19 71 LYS A O 1
ATOM 590 N N . VAL A 1 72 ? 6.548 -5.040 -16.468 1.00 88.56 72 VAL A N 1
ATOM 591 C CA . VAL A 1 72 ? 5.475 -4.466 -15.654 1.00 88.56 72 VAL A CA 1
ATOM 592 C C . VAL A 1 72 ? 5.185 -5.372 -14.470 1.00 88.56 72 VAL A C 1
ATOM 594 O O . VAL A 1 72 ? 4.822 -6.535 -14.641 1.00 88.56 72 VAL A O 1
ATOM 597 N N . TYR A 1 73 ? 5.325 -4.818 -13.273 1.00 92.19 73 TYR A N 1
ATOM 598 C CA . TYR A 1 73 ? 4.970 -5.467 -12.023 1.00 92.19 73 TYR A CA 1
ATOM 599 C C . TYR A 1 73 ? 3.849 -4.690 -11.352 1.00 92.19 73 TYR A C 1
ATOM 601 O O . TYR A 1 73 ? 3.938 -3.473 -11.173 1.00 92.19 73 TYR A O 1
ATOM 609 N N . ARG A 1 74 ? 2.809 -5.414 -10.945 1.00 94.62 74 ARG A N 1
ATOM 610 C CA . ARG A 1 74 ? 1.740 -4.892 -10.095 1.00 94.62 74 ARG A CA 1
ATOM 611 C C . ARG A 1 74 ? 1.744 -5.620 -8.771 1.00 94.62 74 ARG A C 1
ATOM 613 O O . ARG A 1 74 ? 1.893 -6.840 -8.754 1.00 94.62 74 ARG A O 1
ATOM 620 N N . ALA A 1 75 ? 1.568 -4.879 -7.688 1.00 95.69 75 ALA A N 1
ATOM 621 C CA . ALA A 1 75 ? 1.435 -5.445 -6.360 1.00 95.69 75 ALA A CA 1
ATOM 622 C C . ALA A 1 75 ? 0.078 -5.093 -5.755 1.00 95.69 75 ALA A C 1
ATOM 624 O O . ALA A 1 75 ? -0.328 -3.931 -5.769 1.00 95.69 75 ALA A O 1
ATOM 625 N N . SER A 1 76 ? -0.584 -6.104 -5.202 1.00 97.19 76 SER A N 1
ATOM 626 C CA . SER A 1 76 ? -1.724 -5.953 -4.300 1.00 97.19 76 SER A CA 1
ATOM 627 C C . SER A 1 76 ? -1.230 -6.238 -2.891 1.00 97.19 76 SER A C 1
ATOM 629 O O . SER A 1 76 ? -0.704 -7.315 -2.634 1.00 97.19 76 SER A O 1
ATOM 631 N N . VAL A 1 77 ? -1.352 -5.275 -1.988 1.00 97.38 77 VAL A N 1
ATOM 632 C CA . VAL A 1 77 ? -0.795 -5.344 -0.632 1.00 97.38 77 VAL A CA 1
ATOM 633 C C . VAL A 1 77 ? -1.935 -5.248 0.369 1.00 97.38 77 VAL A C 1
ATOM 635 O O . VAL A 1 77 ? -2.754 -4.341 0.249 1.00 97.38 77 VAL A O 1
ATOM 638 N N . LYS A 1 78 ? -1.973 -6.126 1.373 1.00 98.12 78 LYS A N 1
ATOM 639 C CA . LYS A 1 78 ? -2.791 -5.919 2.576 1.00 98.12 78 LYS A CA 1
ATOM 640 C C . LYS A 1 78 ? -1.919 -5.330 3.673 1.00 98.12 78 LYS A C 1
ATOM 642 O O . LYS A 1 78 ? -0.779 -5.759 3.876 1.00 98.12 78 LYS A O 1
ATOM 647 N N . ALA A 1 79 ? -2.449 -4.332 4.361 1.00 98.00 79 ALA A N 1
ATOM 648 C CA . ALA A 1 79 ? -1.718 -3.606 5.381 1.00 98.00 79 ALA A CA 1
ATOM 649 C C . ALA A 1 79 ? -2.645 -3.114 6.491 1.00 98.00 79 ALA A C 1
ATOM 651 O O . ALA A 1 79 ? -3.858 -3.000 6.307 1.00 98.00 79 ALA A O 1
ATOM 652 N N . THR A 1 80 ? -2.035 -2.765 7.617 1.00 98.19 80 THR A N 1
ATOM 653 C CA . THR A 1 80 ? -2.701 -2.101 8.738 1.00 98.19 80 THR A CA 1
ATOM 654 C C . THR A 1 80 ? -2.063 -0.733 8.966 1.00 98.19 80 THR A C 1
ATOM 656 O O . THR A 1 80 ? -0.840 -0.595 8.895 1.00 98.19 80 THR A O 1
ATOM 659 N N . ILE A 1 81 ? -2.883 0.289 9.217 1.00 97.50 81 ILE A N 1
ATOM 660 C CA . ILE A 1 81 ? -2.408 1.633 9.568 1.00 97.50 81 ILE A CA 1
ATOM 661 C C . ILE A 1 81 ? -1.853 1.611 10.994 1.00 97.50 81 ILE A C 1
ATOM 663 O O . ILE A 1 81 ? -2.591 1.317 11.932 1.00 97.50 81 ILE A O 1
ATOM 667 N N . GLU A 1 82 ? -0.567 1.924 11.157 1.00 97.12 82 GLU A N 1
ATOM 668 C CA . GLU A 1 82 ? 0.090 2.010 12.470 1.00 97.12 82 GLU A CA 1
ATOM 669 C C . GLU A 1 82 ? -0.013 3.416 13.059 1.00 97.12 82 GLU A C 1
ATOM 671 O O . GLU A 1 82 ? -0.348 3.567 14.227 1.00 97.12 82 GLU A O 1
ATOM 676 N N . GLU A 1 83 ? 0.258 4.435 12.244 1.00 95.38 83 GLU A N 1
ATOM 677 C CA . GLU A 1 83 ? 0.224 5.840 12.653 1.00 95.38 83 GLU A CA 1
ATOM 678 C C . GLU A 1 83 ? -0.545 6.650 11.619 1.00 95.38 83 GLU A C 1
ATOM 680 O O . GLU A 1 83 ? -0.406 6.424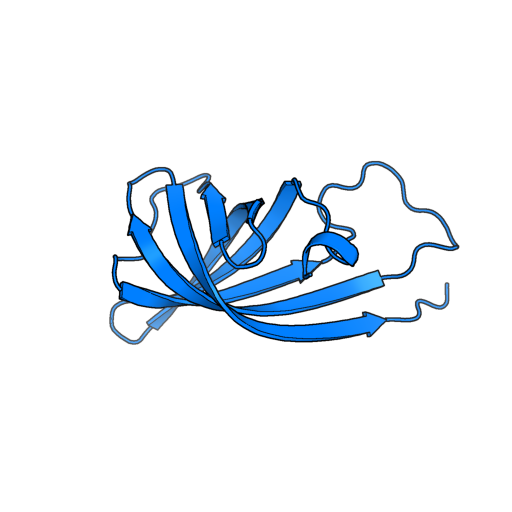 10.409 1.00 95.38 83 GLU A O 1
ATOM 685 N N . ASN A 1 84 ? -1.330 7.620 12.085 1.00 93.06 84 ASN A N 1
ATOM 686 C CA . ASN A 1 84 ? -2.219 8.368 11.212 1.00 93.06 84 ASN A CA 1
ATOM 687 C C . ASN A 1 84 ? -2.219 9.872 11.493 1.00 93.06 84 ASN A C 1
ATOM 689 O O . ASN A 1 84 ? -2.353 10.313 12.630 1.00 93.06 84 ASN A O 1
ATOM 693 N N . SER A 1 85 ? -2.146 10.677 10.435 1.00 91.31 85 SER A N 1
ATOM 694 C CA . SER A 1 85 ? -2.390 12.117 10.482 1.00 91.31 85 SER A CA 1
ATOM 695 C C . SER A 1 85 ? -3.233 12.571 9.286 1.00 91.31 85 SER A C 1
ATOM 697 O O . SER A 1 85 ? -3.607 11.770 8.427 1.00 91.31 85 SER A O 1
ATOM 699 N N . LEU A 1 86 ? -3.541 13.870 9.223 1.00 88.00 86 LEU A N 1
ATOM 700 C CA . LEU A 1 86 ? -4.315 14.456 8.123 1.00 88.00 86 LEU A CA 1
ATOM 701 C C . LEU A 1 86 ? -3.624 14.317 6.759 1.00 88.00 86 LEU A C 1
ATOM 703 O O . LEU A 1 86 ? -4.305 14.139 5.753 1.00 88.00 86 LEU A O 1
ATOM 707 N N . GLU A 1 87 ? -2.292 14.399 6.730 1.00 91.88 87 GLU A N 1
ATOM 708 C CA . GLU A 1 87 ? -1.502 14.468 5.491 1.00 91.88 87 GLU A CA 1
ATOM 709 C C . GLU A 1 87 ? -0.788 13.157 5.161 1.00 91.88 87 GLU A C 1
ATOM 711 O O . GLU A 1 87 ? -0.414 12.927 4.008 1.00 91.88 87 GLU A O 1
ATOM 716 N N . LYS A 1 88 ? -0.575 12.290 6.158 1.00 95.25 88 LYS A N 1
ATOM 717 C CA . LYS A 1 88 ? 0.166 11.044 5.973 1.00 95.25 88 LYS A CA 1
ATOM 718 C C . LYS A 1 88 ? -0.282 9.923 6.903 1.00 95.25 88 LYS A C 1
ATOM 720 O O . LYS A 1 88 ? -0.769 10.172 8.001 1.00 95.25 88 LYS A O 1
ATOM 725 N N . SER A 1 89 ? -0.012 8.690 6.491 1.00 96.75 89 SER A N 1
ATOM 726 C CA . SER A 1 89 ? -0.075 7.510 7.359 1.00 96.75 89 SER A CA 1
ATOM 727 C C . SER A 1 89 ? 1.215 6.714 7.260 1.00 96.75 89 SER A C 1
ATOM 729 O O . SER A 1 89 ? 1.836 6.661 6.198 1.00 96.75 89 SER A O 1
ATOM 731 N N . ILE A 1 90 ? 1.584 6.042 8.345 1.00 97.38 90 ILE A N 1
ATOM 732 C CA . ILE A 1 90 ? 2.552 4.945 8.310 1.00 97.38 90 ILE A CA 1
ATOM 733 C C . ILE A 1 90 ? 1.765 3.649 8.397 1.00 97.38 90 ILE A C 1
ATOM 735 O O . ILE A 1 90 ? 0.901 3.489 9.258 1.00 97.38 90 ILE A O 1
ATOM 739 N N . ILE A 1 91 ? 2.055 2.729 7.486 1.00 97.69 91 ILE A N 1
ATOM 740 C CA . ILE A 1 91 ? 1.362 1.447 7.405 1.00 97.69 91 ILE A CA 1
ATOM 741 C C . ILE A 1 91 ? 2.358 0.310 7.548 1.00 97.69 91 ILE A C 1
ATOM 743 O O . ILE A 1 91 ? 3.495 0.409 7.077 1.00 97.69 91 ILE A O 1
ATOM 747 N N . LYS A 1 92 ? 1.900 -0.791 8.137 1.00 97.62 92 LYS A N 1
ATOM 748 C CA . LYS A 1 92 ? 2.628 -2.052 8.211 1.00 97.62 92 LYS A CA 1
ATOM 749 C C . LYS A 1 92 ? 2.064 -3.041 7.209 1.00 97.62 92 LYS A C 1
ATOM 751 O O . LYS A 1 92 ? 0.862 -3.297 7.191 1.00 97.62 92 LYS A O 1
ATOM 756 N N . LEU A 1 93 ? 2.944 -3.620 6.406 1.00 96.25 93 LEU A N 1
ATOM 757 C CA . LEU A 1 93 ? 2.602 -4.660 5.445 1.00 96.25 93 LEU A CA 1
ATOM 758 C C . LEU A 1 93 ? 2.305 -5.965 6.185 1.00 96.25 93 LEU A C 1
ATOM 760 O O . LEU A 1 93 ? 3.103 -6.400 7.016 1.00 96.25 93 LEU A O 1
ATOM 764 N N . GLU A 1 94 ? 1.186 -6.598 5.845 1.00 96.12 94 GLU A N 1
ATOM 765 C CA . GLU A 1 94 ? 0.820 -7.930 6.340 1.00 96.12 94 GLU A CA 1
ATOM 766 C C . GLU A 1 94 ? 1.160 -8.991 5.292 1.00 96.12 94 GLU A C 1
ATOM 768 O O . GLU A 1 94 ? 1.851 -9.966 5.576 1.00 96.12 94 GLU A O 1
ATOM 773 N N . GLU A 1 95 ? 0.729 -8.759 4.055 1.00 95.44 95 GLU A N 1
ATOM 774 C CA . GLU A 1 95 ? 0.962 -9.646 2.919 1.00 95.44 95 GLU A CA 1
ATOM 775 C C . GLU A 1 95 ? 0.926 -8.861 1.607 1.00 95.44 95 GLU A C 1
ATOM 777 O O . GLU A 1 95 ? 0.366 -7.763 1.530 1.00 95.44 95 GLU A O 1
ATOM 782 N N . TYR A 1 96 ? 1.522 -9.423 0.557 1.00 95.19 96 TYR A N 1
ATOM 783 C CA . TYR A 1 96 ? 1.367 -8.898 -0.791 1.00 95.19 96 TYR A CA 1
ATOM 784 C C . TYR A 1 96 ? 1.415 -10.004 -1.839 1.00 95.19 96 TYR A C 1
ATOM 786 O O . TYR A 1 96 ? 2.142 -10.988 -1.702 1.00 95.19 96 TYR A O 1
ATOM 794 N N . GLU A 1 97 ? 0.687 -9.781 -2.924 1.00 96.06 97 GLU A N 1
ATOM 795 C CA . GLU A 1 97 ? 0.758 -10.559 -4.152 1.00 96.06 97 GLU A CA 1
ATOM 796 C C . GLU A 1 97 ? 1.407 -9.712 -5.242 1.00 96.06 97 GLU A C 1
ATOM 798 O O . GLU A 1 97 ? 1.119 -8.520 -5.367 1.00 96.06 97 GLU A O 1
ATOM 803 N N . LEU A 1 98 ? 2.282 -10.329 -6.037 1.00 94.81 98 LEU A N 1
ATOM 804 C CA . LEU A 1 98 ? 2.971 -9.680 -7.145 1.00 94.81 98 LEU A CA 1
ATOM 805 C C . LEU A 1 98 ? 2.600 -10.368 -8.457 1.00 94.81 98 LEU A C 1
ATOM 807 O O . LEU A 1 98 ? 2.780 -11.575 -8.603 1.00 94.81 98 LEU A O 1
ATOM 811 N N . VAL A 1 99 ? 2.153 -9.584 -9.432 1.00 93.88 99 VAL A N 1
ATOM 812 C CA . VAL A 1 99 ? 1.837 -10.059 -10.779 1.00 93.88 99 VAL A CA 1
ATOM 813 C C . VAL A 1 99 ? 2.806 -9.430 -11.768 1.00 93.88 99 VAL A C 1
ATOM 815 O O . VAL A 1 99 ? 2.911 -8.205 -11.860 1.00 93.88 99 VAL A O 1
ATOM 818 N N . TYR A 1 100 ? 3.499 -10.279 -12.526 1.00 90.44 100 TYR A N 1
ATOM 819 C CA . TYR A 1 100 ? 4.256 -9.864 -13.702 1.00 90.44 100 TYR A CA 1
ATOM 820 C C . TYR A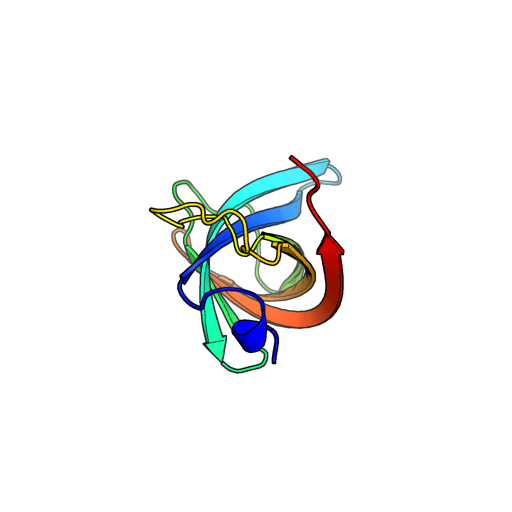 1 100 ? 3.343 -9.869 -14.927 1.00 90.44 100 TYR A C 1
ATOM 822 O O . TYR A 1 100 ? 2.697 -10.874 -15.226 1.00 90.44 100 TYR A O 1
ATOM 830 N N . ILE A 1 101 ? 3.307 -8.751 -15.646 1.00 84.31 101 ILE A N 1
ATOM 831 C CA . ILE A 1 101 ? 2.533 -8.603 -16.874 1.00 84.31 101 ILE A CA 1
ATOM 832 C C . ILE A 1 101 ? 3.513 -8.457 -18.030 1.00 84.31 101 ILE A C 1
ATOM 834 O O . ILE A 1 101 ? 4.210 -7.448 -18.161 1.00 84.31 101 ILE A O 1
ATOM 838 N N . GLN A 1 102 ? 3.545 -9.466 -18.896 1.00 79.50 102 GLN A N 1
ATOM 839 C CA . GLN A 1 102 ? 4.240 -9.360 -20.168 1.00 79.50 102 GLN A CA 1
ATOM 840 C C . GLN A 1 102 ? 3.370 -8.549 -21.131 1.00 79.50 102 GLN A C 1
ATOM 842 O O . GLN A 1 102 ? 2.350 -9.037 -21.617 1.00 79.50 102 GLN A O 1
ATOM 847 N N . MET A 1 103 ? 3.766 -7.307 -21.402 1.00 68.75 103 MET A N 1
ATOM 848 C CA . MET A 1 103 ? 3.109 -6.507 -22.431 1.00 68.75 103 MET A CA 1
ATOM 849 C C . MET A 1 103 ? 3.628 -6.928 -23.808 1.00 68.75 103 MET A C 1
ATOM 851 O O . MET A 1 103 ? 4.835 -7.021 -24.023 1.00 68.75 103 MET A O 1
ATOM 855 N N . ARG A 1 104 ? 2.711 -7.201 -24.736 1.00 66.25 104 ARG A N 1
ATOM 856 C CA . ARG A 1 104 ? 3.008 -7.283 -26.169 1.00 66.25 104 ARG A CA 1
ATOM 857 C C . ARG A 1 104 ? 2.442 -6.009 -26.790 1.00 66.25 104 ARG A C 1
ATOM 859 O O . ARG A 1 104 ? 1.255 -5.750 -26.600 1.00 66.25 104 ARG A O 1
ATOM 866 N N . LEU A 1 105 ? 3.304 -5.203 -27.409 1.00 61.12 105 LEU A N 1
ATOM 867 C CA . LEU A 1 105 ? 2.896 -4.054 -28.222 1.00 61.12 105 LEU A CA 1
ATOM 868 C C . LEU A 1 105 ? 2.404 -4.530 -29.589 1.00 61.12 105 LEU A C 1
ATOM 870 O O . LEU A 1 105 ? 2.988 -5.518 -30.094 1.00 61.12 105 LEU A O 1
#

Secondary structure (DSSP, 8-state):
-GGGTS-SEEEEEEEEEETTEEEEEEEEEEEEETTEEEEE-SS-----TT-EEEEEEETTTT-S---TT--EEEEEEEEEEEEE-SSEEEEEEEEEEEEEE----